Protein AF-A0A0E3NL81-F1 (afdb_monomer_lite)

Radius of gyration: 14.41 Å; chains: 1; bounding box: 37×25×34 Å

pLDDT: mean 82.06, std 14.51, range [36.0, 95.69]

Sequence (70 aa):
MQTDIVSRARKDLTGSVDEKTKNSYSRFFKEEVKCYGVKSSTVGKIAKDYFKELQQAGKADKRNILKVKN

Secondary structure (DSSP, 8-state):
----HHHHHHHHHHHT--HHHHHHGGGT-SS--------HHHHHHHHHHHHHHHHHS-HHHHHHHTT---

Structure (mmCIF, N/CA/C/O backbone):
data_AF-A0A0E3NL81-F1
#
_entry.id   AF-A0A0E3NL81-F1
#
loop_
_atom_site.group_PDB
_atom_site.id
_atom_site.type_symbol
_atom_site.label_atom_id
_atom_site.label_alt_id
_atom_site.label_comp_id
_atom_site.label_asym_id
_atom_site.label_entity_id
_atom_site.label_seq_id
_atom_site.pdbx_PDB_ins_code
_atom_site.Cartn_x
_atom_site.Cartn_y
_atom_site.Cartn_z
_atom_site.occupancy
_atom_site.B_iso_or_equiv
_atom_site.auth_seq_id
_atom_site.auth_comp_id
_atom_site.auth_asym_id
_atom_site.aut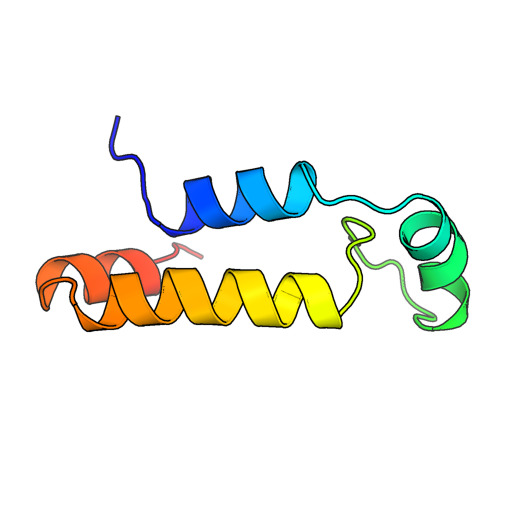h_atom_id
_atom_site.pdbx_PDB_model_num
ATOM 1 N N . MET A 1 1 ? -20.192 -4.509 0.924 1.00 36.00 1 MET A N 1
ATOM 2 C CA . MET A 1 1 ? -18.964 -3.796 0.515 1.00 36.00 1 MET A CA 1
ATOM 3 C C . MET A 1 1 ? -18.235 -3.345 1.776 1.00 36.00 1 MET A C 1
ATOM 5 O O . MET A 1 1 ? -18.562 -2.297 2.307 1.00 36.00 1 MET A O 1
ATOM 9 N N . GLN A 1 2 ? -17.342 -4.170 2.332 1.00 45.81 2 GLN A N 1
ATOM 10 C CA . GLN A 1 2 ? -16.445 -3.732 3.409 1.00 45.81 2 GLN A CA 1
ATOM 11 C C . GLN A 1 2 ? -15.189 -3.180 2.744 1.00 45.81 2 GLN A C 1
ATOM 13 O O . GLN A 1 2 ? -14.460 -3.921 2.087 1.00 45.81 2 GLN A O 1
ATOM 18 N N . THR A 1 3 ? -14.977 -1.874 2.851 1.00 57.16 3 THR A N 1
ATOM 19 C CA . THR A 1 3 ? -13.791 -1.190 2.331 1.00 57.16 3 THR A CA 1
ATOM 20 C C . THR A 1 3 ? -12.616 -1.483 3.263 1.00 57.16 3 THR A C 1
ATOM 22 O O . THR A 1 3 ? -12.225 -0.656 4.078 1.00 57.16 3 THR A O 1
ATOM 25 N N . ASP A 1 4 ? -12.107 -2.711 3.198 1.00 81.19 4 ASP A N 1
ATOM 26 C CA . ASP A 1 4 ? -11.030 -3.181 4.066 1.00 81.19 4 ASP A CA 1
ATOM 27 C C . ASP A 1 4 ? -9.747 -2.353 3.862 1.00 81.19 4 ASP A C 1
ATOM 29 O O . ASP A 1 4 ? -9.430 -1.942 2.737 1.00 81.19 4 ASP A O 1
ATOM 33 N N . ILE A 1 5 ? -9.001 -2.120 4.948 1.00 85.19 5 ILE A N 1
ATOM 34 C CA . ILE A 1 5 ? -7.733 -1.365 4.969 1.00 85.19 5 ILE A CA 1
ATOM 35 C C . ILE A 1 5 ? -6.776 -1.897 3.892 1.00 85.19 5 ILE A C 1
ATOM 37 O O . ILE A 1 5 ? -6.130 -1.117 3.193 1.00 85.19 5 ILE A O 1
ATOM 41 N N . VAL A 1 6 ? -6.752 -3.217 3.675 1.00 85.81 6 VAL A N 1
ATOM 42 C CA . VAL A 1 6 ? -5.920 -3.854 2.642 1.00 85.81 6 VAL A CA 1
ATOM 43 C C . VAL A 1 6 ? -6.328 -3.427 1.233 1.00 85.81 6 VAL A C 1
ATOM 45 O O . VAL A 1 6 ? -5.468 -3.204 0.381 1.00 85.81 6 VAL A O 1
ATOM 48 N N . SER A 1 7 ? -7.627 -3.293 0.962 1.00 88.06 7 SER A N 1
ATOM 49 C CA . SER A 1 7 ? -8.118 -2.899 -0.364 1.00 88.06 7 SER A CA 1
ATOM 50 C C . SER A 1 7 ? -7.735 -1.459 -0.696 1.00 88.06 7 SER A C 1
ATOM 52 O O . SER A 1 7 ? -7.310 -1.179 -1.818 1.00 88.06 7 SER A O 1
ATOM 54 N N . ARG A 1 8 ? -7.820 -0.557 0.287 1.00 90.25 8 ARG A N 1
ATOM 55 C CA . ARG A 1 8 ? -7.389 0.839 0.127 1.00 90.25 8 ARG A CA 1
ATOM 56 C C . ARG A 1 8 ? -5.873 0.945 -0.032 1.00 90.25 8 ARG A C 1
ATOM 58 O O . ARG A 1 8 ? -5.416 1.553 -0.994 1.00 90.25 8 ARG A O 1
ATOM 65 N N . ALA A 1 9 ? -5.104 0.234 0.795 1.00 90.44 9 ALA A N 1
ATOM 66 C CA . ALA A 1 9 ? -3.650 0.177 0.661 1.00 90.44 9 ALA A CA 1
ATOM 67 C C . ALA A 1 9 ? -3.209 -0.343 -0.719 1.00 90.44 9 ALA A C 1
ATOM 69 O O . ALA A 1 9 ? -2.310 0.225 -1.336 1.00 90.44 9 ALA A O 1
ATOM 70 N N . ARG A 1 10 ? -3.863 -1.387 -1.252 1.00 90.31 10 ARG A N 1
ATOM 71 C CA . ARG A 1 10 ? -3.598 -1.881 -2.616 1.00 90.31 10 ARG A CA 1
ATOM 72 C C . ARG A 1 10 ? -3.890 -0.820 -3.671 1.00 90.31 10 ARG A C 1
ATOM 74 O O . ARG A 1 10 ? -3.054 -0.626 -4.548 1.00 90.31 10 ARG A O 1
ATOM 81 N N . LYS A 1 11 ? -5.029 -0.128 -3.570 1.00 92.38 11 LYS A N 1
ATOM 82 C CA . LYS A 1 11 ? -5.400 0.947 -4.500 1.00 92.38 11 LYS A CA 1
ATOM 83 C C . LYS A 1 11 ? -4.347 2.057 -4.507 1.00 92.38 11 LYS A C 1
ATOM 85 O O . LYS A 1 11 ? -3.894 2.448 -5.582 1.00 92.38 11 LYS A O 1
ATOM 90 N N . ASP A 1 12 ? -3.895 2.487 -3.336 1.00 93.12 12 ASP A N 1
ATOM 91 C CA . ASP A 1 12 ? -2.897 3.552 -3.205 1.00 93.12 12 ASP A CA 1
ATOM 92 C C . ASP A 1 12 ? -1.524 3.134 -3.733 1.00 93.12 12 ASP A C 1
ATOM 94 O O . ASP A 1 12 ? -0.854 3.917 -4.408 1.00 93.12 12 ASP A O 1
ATOM 98 N N . LEU A 1 13 ? -1.121 1.881 -3.502 1.00 92.50 13 LEU A N 1
ATOM 99 C CA . LEU A 1 13 ? 0.095 1.322 -4.094 1.00 92.50 13 LEU A CA 1
ATOM 100 C C . LEU A 1 13 ? -0.000 1.295 -5.625 1.00 92.50 13 LEU A C 1
ATOM 102 O O . LEU A 1 13 ? 0.920 1.752 -6.296 1.00 92.50 13 LEU A O 1
ATOM 106 N N . THR A 1 14 ? -1.117 0.828 -6.190 1.00 91.88 14 THR A N 1
ATOM 107 C CA . THR A 1 14 ? -1.317 0.810 -7.651 1.00 91.88 14 THR A CA 1
ATOM 108 C C . THR A 1 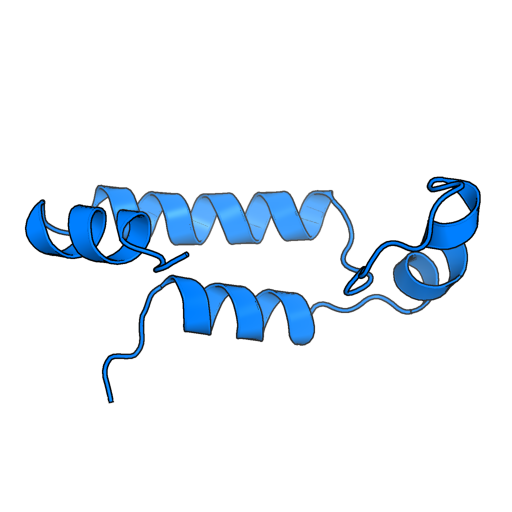14 ? -1.471 2.202 -8.266 1.00 91.88 14 THR A C 1
ATOM 110 O O . THR A 1 14 ? -1.147 2.382 -9.434 1.00 91.88 14 THR A O 1
ATOM 113 N N . GLY A 1 15 ? -1.929 3.196 -7.501 1.00 92.44 15 GLY A N 1
ATOM 114 C CA . GLY A 1 15 ? -1.999 4.594 -7.938 1.00 92.44 15 GLY A CA 1
ATOM 115 C C . GLY A 1 15 ? -0.664 5.338 -7.836 1.00 92.44 15 GLY A C 1
ATOM 116 O O . GLY A 1 15 ? -0.483 6.359 -8.488 1.00 92.44 15 GLY A O 1
ATOM 117 N N . SER A 1 16 ? 0.285 4.819 -7.054 1.00 92.94 16 SER A N 1
ATOM 118 C CA . SER A 1 16 ? 1.596 5.438 -6.806 1.00 92.94 16 SER A CA 1
ATOM 119 C C . SER A 1 16 ? 2.726 4.820 -7.637 1.00 92.94 16 SER A C 1
ATOM 121 O O . SER A 1 16 ? 3.895 4.862 -7.240 1.00 92.94 16 SER A O 1
ATOM 123 N N . VAL A 1 17 ? 2.382 4.191 -8.761 1.00 91.38 17 VAL A N 1
ATOM 124 C CA . VAL A 1 17 ? 3.340 3.501 -9.629 1.00 91.38 17 VAL A CA 1
ATOM 125 C C . VAL A 1 17 ? 4.268 4.508 -10.298 1.00 91.38 17 VAL A C 1
ATOM 127 O O . VAL A 1 17 ? 3.841 5.503 -10.874 1.00 91.38 17 VAL A O 1
ATOM 130 N N . ASP A 1 18 ? 5.561 4.218 -10.233 1.00 90.31 18 ASP A N 1
ATOM 131 C CA . ASP A 1 18 ? 6.626 4.979 -10.866 1.00 90.31 18 ASP A CA 1
ATOM 132 C C . ASP A 1 18 ? 7.265 4.105 -11.948 1.00 90.31 18 ASP A C 1
ATOM 134 O O . ASP A 1 18 ? 7.909 3.094 -11.660 1.00 90.31 18 ASP A O 1
ATOM 138 N N . GLU A 1 19 ? 7.093 4.484 -13.215 1.00 86.62 19 GLU A N 1
ATOM 139 C CA . GLU A 1 19 ? 7.537 3.661 -14.349 1.00 86.62 19 GLU A CA 1
ATOM 140 C C . GLU A 1 19 ? 9.046 3.402 -14.351 1.00 86.62 19 GLU A C 1
ATOM 142 O O . GLU A 1 19 ? 9.494 2.322 -14.730 1.00 86.62 19 GLU A O 1
ATOM 147 N N . LYS A 1 20 ? 9.851 4.347 -13.848 1.00 87.44 20 LYS A N 1
ATOM 148 C CA . LYS A 1 20 ? 11.299 4.143 -13.699 1.00 87.44 20 LYS A CA 1
ATOM 149 C C . LYS A 1 20 ? 11.589 3.006 -12.723 1.00 87.44 20 LYS A C 1
ATOM 151 O O . LYS A 1 20 ? 12.437 2.155 -12.993 1.00 87.44 20 LYS A O 1
ATOM 156 N N . THR A 1 21 ? 10.862 2.958 -11.613 1.00 87.38 21 THR A N 1
ATOM 157 C CA . THR A 1 21 ? 10.950 1.878 -10.623 1.00 87.38 21 THR A CA 1
ATOM 158 C C . THR A 1 21 ? 10.415 0.562 -11.197 1.00 87.38 21 THR A C 1
ATOM 160 O O . THR A 1 21 ? 11.043 -0.484 -11.030 1.00 87.38 21 THR A O 1
ATOM 163 N N . LYS A 1 22 ? 9.311 0.605 -11.952 1.00 86.69 22 LYS A N 1
ATOM 164 C CA . LYS A 1 22 ? 8.725 -0.565 -12.626 1.00 86.69 22 LYS A CA 1
ATOM 165 C C . LYS A 1 22 ? 9.607 -1.147 -13.732 1.00 86.69 22 LYS A C 1
ATOM 167 O O . LYS A 1 22 ? 9.537 -2.339 -13.974 1.00 86.69 22 LYS A O 1
ATOM 172 N N . ASN A 1 23 ? 10.445 -0.352 -14.386 1.00 86.75 23 ASN A N 1
ATOM 173 C CA . ASN A 1 23 ? 11.335 -0.853 -15.438 1.00 86.75 23 ASN A CA 1
ATOM 174 C C . ASN A 1 23 ? 12.695 -1.309 -14.893 1.00 86.75 23 ASN A C 1
ATOM 176 O O . ASN A 1 23 ? 13.401 -2.073 -15.544 1.00 86.75 23 ASN A O 1
ATOM 180 N N . SER A 1 24 ? 13.077 -0.852 -13.697 1.00 87.12 24 SER A N 1
ATOM 181 C CA . SER A 1 24 ? 14.376 -1.166 -13.093 1.00 87.12 24 SER A CA 1
ATOM 182 C C . SER A 1 24 ? 14.346 -2.316 -12.083 1.00 87.12 24 SER A C 1
ATOM 184 O O . SER A 1 24 ? 15.417 -2.798 -11.720 1.00 87.12 24 SER A O 1
ATOM 186 N N . TYR A 1 25 ? 13.171 -2.801 -11.652 1.00 86.06 25 TYR A N 1
ATOM 187 C CA . TYR A 1 25 ? 13.086 -3.859 -10.629 1.00 86.06 25 TYR A CA 1
ATOM 188 C C . TYR A 1 25 ? 13.787 -5.164 -11.035 1.00 86.06 25 TYR A C 1
ATOM 190 O O . TYR A 1 25 ? 14.388 -5.816 -10.183 1.00 86.06 25 TYR A O 1
ATOM 198 N N . SER A 1 26 ? 13.770 -5.518 -12.323 1.00 83.81 26 SER A N 1
ATOM 199 C CA . SER A 1 26 ? 14.408 -6.733 -12.850 1.00 83.81 26 SER A CA 1
ATOM 200 C C . SER A 1 26 ? 15.927 -6.747 -12.660 1.00 83.81 26 SER A C 1
ATOM 202 O O . SER A 1 26 ? 16.541 -7.807 -12.655 1.00 83.81 26 SER A O 1
ATOM 204 N N . ARG A 1 27 ? 16.556 -5.582 -12.451 1.00 87.88 27 ARG A N 1
ATOM 205 C CA . ARG A 1 27 ? 17.986 -5.496 -12.117 1.00 87.88 27 ARG A CA 1
ATOM 206 C C . ARG A 1 27 ? 18.288 -5.970 -10.694 1.00 87.88 27 ARG A C 1
ATOM 208 O O . ARG A 1 27 ? 19.420 -6.349 -10.415 1.00 87.88 27 ARG A O 1
ATOM 215 N N . PHE A 1 28 ? 17.302 -5.916 -9.799 1.00 86.00 28 PHE A N 1
ATOM 216 C CA . PHE A 1 28 ? 17.454 -6.259 -8.383 1.00 86.00 28 PHE A CA 1
ATOM 217 C C . PHE A 1 28 ? 16.997 -7.684 -8.076 1.00 86.00 28 PHE A C 1
ATOM 219 O O . PHE A 1 28 ? 17.614 -8.363 -7.259 1.00 86.00 28 PHE A O 1
ATOM 226 N N . PHE A 1 29 ? 15.935 -8.145 -8.736 1.00 87.81 29 PHE A N 1
ATOM 227 C CA . PHE A 1 29 ? 15.377 -9.477 -8.533 1.00 87.81 29 PHE A CA 1
ATOM 228 C C . PHE A 1 29 ? 15.746 -10.378 -9.710 1.00 87.81 29 PHE A C 1
ATOM 230 O O . PHE A 1 29 ? 15.395 -10.090 -10.849 1.00 87.81 29 PHE A O 1
ATOM 237 N N . LYS A 1 30 ? 16.459 -11.472 -9.422 1.00 88.50 30 LYS A N 1
ATOM 238 C CA . LYS A 1 30 ? 16.852 -12.488 -10.417 1.00 88.50 30 LYS A CA 1
ATOM 239 C C . LYS A 1 30 ? 15.732 -13.482 -10.735 1.00 88.50 30 LYS A C 1
ATOM 241 O O . LYS A 1 30 ? 15.872 -14.294 -11.641 1.00 88.50 30 LYS A O 1
ATOM 246 N N . GLU A 1 31 ? 14.652 -13.418 -9.970 1.00 89.94 31 GLU A N 1
ATOM 247 C CA . GLU A 1 31 ? 13.473 -14.261 -10.099 1.00 89.94 31 GLU A CA 1
ATOM 248 C C . GLU A 1 31 ? 12.301 -13.427 -10.610 1.00 89.94 31 GLU A C 1
ATOM 250 O O . GLU A 1 31 ? 12.269 -12.199 -10.460 1.00 89.94 31 GLU A O 1
ATOM 255 N N . GLU A 1 32 ? 11.315 -14.098 -11.200 1.00 85.19 32 GLU A N 1
ATOM 256 C CA . GLU A 1 32 ? 10.088 -13.435 -11.610 1.00 85.19 32 GLU A CA 1
ATOM 257 C C . GLU A 1 32 ? 9.307 -12.983 -10.371 1.00 85.19 32 GLU A C 1
ATOM 259 O O . GLU A 1 32 ? 8.673 -13.771 -9.671 1.00 85.19 32 GLU A O 1
ATOM 264 N N . VAL A 1 33 ? 9.355 -11.680 -10.096 1.00 88.12 33 VAL A N 1
ATOM 265 C CA . VAL A 1 33 ? 8.596 -11.066 -9.006 1.00 88.12 33 VAL A CA 1
ATOM 266 C C . VAL A 1 33 ? 7.491 -10.173 -9.551 1.00 88.12 33 VAL A C 1
ATOM 268 O O . VAL A 1 33 ? 7.689 -9.367 -10.464 1.00 88.12 33 VAL A O 1
ATO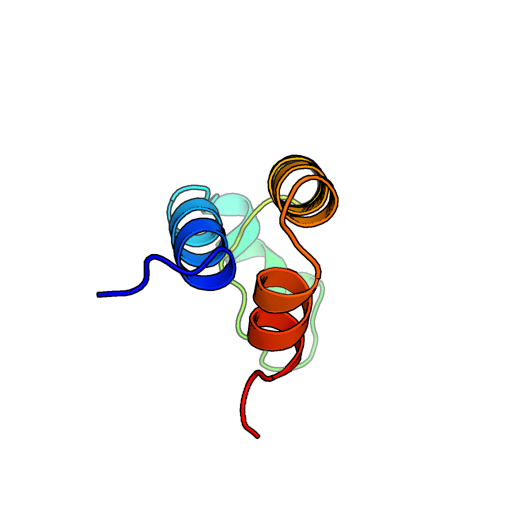M 271 N N . LYS A 1 34 ? 6.310 -10.267 -8.936 1.00 85.50 34 LYS A N 1
ATOM 272 C CA . LYS A 1 34 ? 5.208 -9.335 -9.186 1.00 85.50 34 LYS A CA 1
ATOM 273 C C . LYS A 1 34 ? 5.485 -8.035 -8.439 1.00 85.50 34 LYS A C 1
ATOM 275 O O . LYS A 1 34 ? 5.244 -7.933 -7.239 1.00 85.50 34 LYS A O 1
ATOM 280 N N .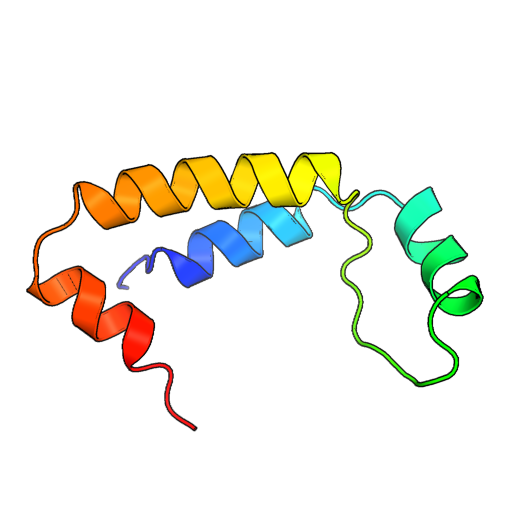 CYS A 1 35 ? 6.001 -7.043 -9.156 1.00 86.62 35 CYS A N 1
ATOM 281 C CA . CYS A 1 35 ? 6.268 -5.714 -8.621 1.00 86.62 35 CYS A CA 1
ATOM 282 C C . CYS A 1 35 ? 5.252 -4.705 -9.166 1.00 86.62 35 CYS A C 1
ATOM 284 O O . CYS A 1 35 ? 5.063 -4.594 -10.376 1.00 86.62 35 CYS A O 1
ATOM 286 N N . TYR A 1 36 ? 4.632 -3.920 -8.280 1.00 88.88 36 TYR A N 1
ATOM 287 C CA . TYR A 1 36 ? 3.807 -2.786 -8.710 1.00 88.88 36 TYR A CA 1
ATOM 288 C C . TYR A 1 36 ? 4.648 -1.623 -9.256 1.00 88.88 36 TYR A C 1
ATOM 290 O O . TYR A 1 36 ? 4.146 -0.839 -10.048 1.00 88.88 36 TYR A O 1
ATOM 298 N N . GLY A 1 37 ? 5.932 -1.529 -8.895 1.00 91.31 37 GLY A N 1
ATOM 299 C CA . GLY A 1 37 ? 6.818 -0.450 -9.340 1.00 91.31 37 GLY A CA 1
ATOM 300 C C . GLY A 1 37 ? 6.687 0.818 -8.499 1.00 91.31 37 GLY A C 1
ATOM 301 O O . GLY A 1 37 ? 6.701 1.918 -9.034 1.00 91.31 37 GLY A O 1
ATOM 302 N N . VAL A 1 38 ? 6.540 0.680 -7.181 1.00 93.12 38 VAL A N 1
ATOM 303 C CA . VAL A 1 38 ? 6.427 1.811 -6.248 1.00 93.12 38 VAL A CA 1
ATOM 304 C C . VAL A 1 38 ? 7.757 2.012 -5.527 1.00 93.12 38 VAL A C 1
ATOM 306 O O . VAL A 1 38 ? 8.370 1.050 -5.063 1.00 93.12 38 VAL A O 1
ATOM 309 N N . LYS A 1 39 ? 8.204 3.264 -5.391 1.00 91.88 39 LYS A N 1
ATOM 310 C CA . LYS A 1 39 ? 9.422 3.597 -4.635 1.00 91.88 39 LYS A CA 1
ATOM 311 C C . LYS A 1 39 ? 9.291 3.176 -3.172 1.00 91.88 39 LYS A C 1
ATOM 313 O O . LYS A 1 39 ? 8.270 3.441 -2.540 1.00 91.88 39 LYS A O 1
ATOM 318 N N . SER A 1 40 ? 10.366 2.626 -2.606 1.00 91.00 40 SER A N 1
ATOM 319 C CA . SER A 1 40 ? 10.400 2.175 -1.205 1.00 91.00 40 SER A CA 1
ATOM 320 C C . SER A 1 40 ? 10.006 3.280 -0.209 1.00 91.00 40 SER A C 1
ATOM 322 O O . SER A 1 40 ? 9.251 3.041 0.732 1.00 91.00 40 SER A O 1
ATOM 324 N N . SER A 1 41 ? 10.413 4.530 -0.464 1.00 93.25 41 SER A N 1
ATOM 325 C CA . SER A 1 41 ? 10.025 5.684 0.359 1.00 93.25 41 SER A CA 1
ATOM 326 C C . SER A 1 41 ? 8.515 5.953 0.354 1.00 93.25 41 SER A C 1
ATOM 328 O O . SER A 1 41 ? 7.954 6.295 1.394 1.00 93.25 41 SER A O 1
ATOM 330 N N . THR A 1 42 ? 7.845 5.772 -0.785 1.00 94.19 42 THR A N 1
ATOM 331 C CA . THR A 1 42 ? 6.387 5.910 -0.910 1.00 94.19 42 THR A CA 1
ATOM 332 C C . THR A 1 42 ? 5.670 4.753 -0.225 1.00 94.19 42 THR A C 1
ATOM 334 O O . THR A 1 42 ? 4.744 4.991 0.546 1.00 94.19 42 THR A O 1
ATOM 337 N N . VAL A 1 43 ? 6.147 3.517 -0.416 1.00 94.00 43 VAL A N 1
ATOM 338 C CA . VAL 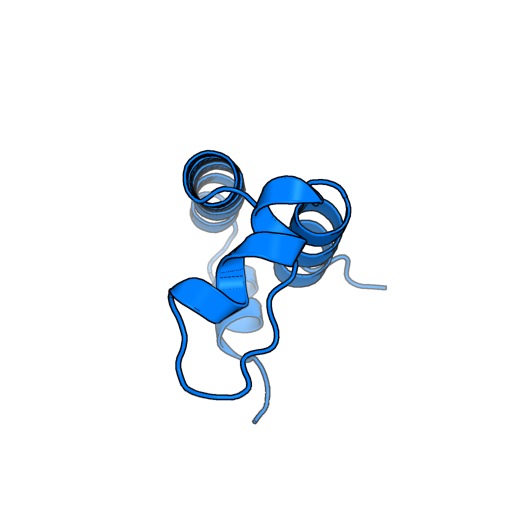A 1 43 ? 5.617 2.334 0.285 1.00 94.00 43 VAL A CA 1
ATOM 339 C C . VAL A 1 43 ? 5.687 2.528 1.799 1.00 94.00 43 VAL A C 1
ATOM 341 O O . VAL A 1 43 ? 4.698 2.307 2.492 1.00 94.00 43 VAL A O 1
ATOM 344 N N . GLY A 1 44 ? 6.821 3.005 2.318 1.00 95.06 44 GLY A N 1
ATOM 345 C CA . GLY A 1 44 ? 6.997 3.256 3.748 1.00 95.06 44 GLY A CA 1
ATOM 346 C C . GLY A 1 44 ? 6.051 4.323 4.310 1.00 95.06 44 GLY A C 1
ATOM 347 O O . GLY A 1 44 ? 5.601 4.190 5.447 1.00 95.06 44 GLY A O 1
ATOM 348 N N . LYS A 1 45 ? 5.722 5.363 3.532 1.00 95.69 45 LYS A N 1
ATOM 349 C CA . LYS A 1 45 ? 4.725 6.378 3.921 1.00 95.69 45 LYS A CA 1
ATOM 350 C C . LYS A 1 45 ? 3.324 5.772 3.990 1.00 95.69 45 LYS A C 1
ATOM 352 O O . LYS A 1 45 ? 2.720 5.794 5.057 1.00 95.69 45 LYS A O 1
ATOM 357 N N . ILE A 1 46 ? 2.888 5.133 2.903 1.00 93.94 46 ILE A N 1
ATOM 358 C CA . ILE A 1 46 ? 1.584 4.461 2.806 1.00 93.94 46 ILE A CA 1
ATOM 359 C C . ILE A 1 46 ? 1.415 3.460 3.958 1.00 93.94 46 ILE A C 1
ATOM 361 O O . ILE A 1 46 ? 0.413 3.480 4.668 1.00 93.94 46 ILE A O 1
ATOM 365 N N . ALA A 1 47 ? 2.427 2.625 4.206 1.00 91.75 47 ALA A N 1
ATOM 366 C CA . ALA A 1 47 ? 2.397 1.644 5.284 1.00 91.75 47 ALA A CA 1
ATOM 367 C C . ALA A 1 47 ? 2.234 2.296 6.664 1.00 91.75 47 ALA A C 1
ATOM 369 O O . ALA A 1 47 ? 1.437 1.818 7.466 1.00 91.75 47 ALA A O 1
ATOM 370 N N . LYS A 1 48 ? 2.951 3.390 6.949 1.00 93.94 48 LYS A N 1
ATOM 371 C CA . LYS A 1 48 ? 2.825 4.108 8.228 1.00 93.94 48 LYS A CA 1
ATOM 372 C C . LYS A 1 48 ? 1.427 4.684 8.428 1.00 93.94 48 LYS A C 1
ATOM 374 O O . LYS A 1 48 ? 0.917 4.610 9.544 1.00 93.94 48 LYS A O 1
ATOM 379 N N . ASP A 1 49 ? 0.822 5.235 7.385 1.00 92.56 49 ASP A N 1
ATOM 380 C CA . ASP A 1 49 ? -0.495 5.869 7.478 1.00 92.56 49 ASP A CA 1
ATOM 381 C C . ASP A 1 49 ? -1.587 4.828 7.752 1.0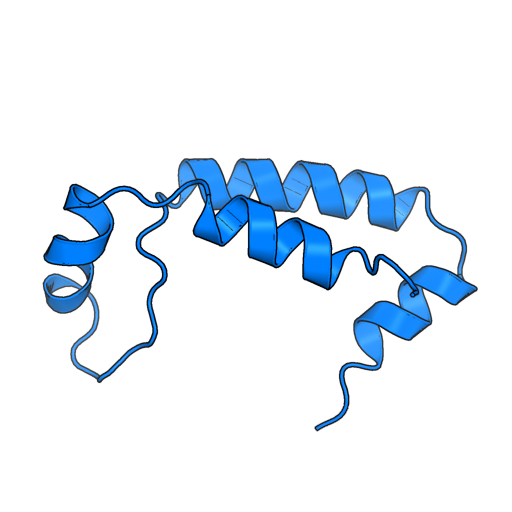0 92.56 49 ASP A C 1
ATOM 383 O O . ASP A 1 49 ? -2.320 4.942 8.738 1.00 92.56 49 ASP A O 1
ATOM 387 N N . TYR A 1 50 ? -1.605 3.734 6.986 1.00 91.12 50 TYR A N 1
ATOM 388 C CA . TYR A 1 50 ? -2.540 2.630 7.221 1.00 91.12 50 TYR A CA 1
ATOM 389 C C . TYR A 1 50 ? -2.267 1.877 8.525 1.00 91.12 50 TYR A C 1
ATOM 391 O O . TYR A 1 50 ? -3.198 1.390 9.163 1.00 91.12 50 TYR A O 1
ATOM 399 N N . PHE A 1 51 ? -1.011 1.795 8.969 1.00 88.81 51 PHE A N 1
ATOM 400 C CA . PHE A 1 51 ? -0.686 1.174 10.251 1.00 88.81 51 PHE A CA 1
ATOM 401 C C . PHE A 1 51 ? -1.182 2.004 11.438 1.00 88.81 51 PHE A C 1
ATOM 403 O O . PHE A 1 51 ? -1.656 1.433 12.417 1.00 88.81 51 PHE A O 1
ATOM 410 N N . LYS A 1 52 ? -1.131 3.340 11.361 1.00 89.62 52 LYS A N 1
ATOM 411 C CA . LYS A 1 52 ? -1.734 4.218 12.379 1.00 89.62 52 LYS A CA 1
ATOM 412 C C . LYS A 1 52 ? -3.249 4.051 12.430 1.00 89.62 52 LYS A C 1
ATOM 414 O O . LYS A 1 52 ? -3.796 3.891 13.518 1.00 89.62 52 LYS A O 1
ATOM 419 N N . GLU A 1 53 ? -3.906 4.031 11.271 1.00 87.56 53 GLU A N 1
ATOM 420 C CA . GLU A 1 53 ? -5.347 3.770 11.184 1.00 87.56 53 GLU A CA 1
ATOM 421 C C . GLU A 1 53 ? -5.689 2.405 11.799 1.00 87.56 53 GLU A C 1
ATOM 423 O O . GLU A 1 53 ? -6.581 2.295 12.638 1.00 87.56 53 GLU A O 1
ATOM 428 N N . LEU A 1 54 ? -4.905 1.373 11.476 1.00 85.25 54 LEU A N 1
ATOM 429 C CA . LEU A 1 54 ? -5.051 0.044 12.058 1.00 85.25 54 LEU A CA 1
ATOM 430 C C . LEU A 1 54 ? -4.859 0.045 13.577 1.00 85.25 54 LEU A C 1
ATOM 432 O O . LEU A 1 54 ? -5.581 -0.658 14.277 1.00 85.25 54 LEU A O 1
ATOM 436 N N . GLN A 1 55 ? -3.894 0.794 14.114 1.00 84.06 55 GLN A N 1
ATOM 437 C CA . GLN A 1 55 ? -3.681 0.889 15.561 1.00 84.06 55 GLN A CA 1
ATOM 438 C C . GLN A 1 55 ? -4.882 1.504 16.279 1.00 84.06 55 GLN A C 1
ATOM 440 O O . GLN A 1 55 ? -5.238 1.017 17.356 1.00 84.06 55 GLN A O 1
ATOM 445 N N . GLN A 1 56 ? -5.496 2.518 15.670 1.00 85.06 56 GLN A N 1
ATOM 446 C CA . GLN A 1 56 ? -6.700 3.183 16.167 1.00 85.06 56 GLN A CA 1
ATOM 447 C C . GLN A 1 56 ? -7.959 2.324 15.990 1.00 85.06 56 GLN A C 1
ATOM 449 O O . GLN A 1 56 ? -8.914 2.478 16.749 1.00 85.06 56 GLN A O 1
ATOM 454 N N . ALA A 1 57 ? -7.950 1.382 15.044 1.00 78.94 57 ALA A N 1
ATOM 455 C CA . ALA A 1 57 ? -9.046 0.447 14.841 1.00 78.94 57 ALA A CA 1
ATOM 456 C C . ALA A 1 57 ? -9.223 -0.521 16.029 1.00 78.94 57 ALA A C 1
ATOM 458 O O . ALA A 1 57 ? -8.271 -0.921 16.720 1.00 78.94 57 ALA A O 1
ATOM 459 N N . GLY A 1 58 ? -10.473 -0.928 16.260 1.00 76.06 58 GLY A N 1
ATOM 460 C CA . GLY A 1 58 ? -10.837 -1.846 17.334 1.00 76.06 58 GLY A CA 1
ATOM 461 C C . GLY A 1 58 ? -10.223 -3.242 17.163 1.00 76.06 58 GLY A C 1
ATOM 462 O O . GLY A 1 58 ? -9.766 -3.641 16.091 1.00 76.06 58 GLY A O 1
ATOM 463 N N . LYS A 1 59 ? -10.231 -4.043 18.237 1.00 66.56 59 LYS A N 1
ATOM 464 C CA . LYS A 1 59 ? -9.671 -5.414 18.243 1.00 66.56 59 LYS A CA 1
ATOM 465 C C . LYS A 1 59 ? -10.305 -6.328 17.178 1.00 66.56 59 LYS A C 1
ATOM 467 O O . LYS A 1 59 ? -9.637 -7.238 16.689 1.00 66.56 59 LYS A O 1
ATOM 472 N N . ALA A 1 60 ? -11.570 -6.087 16.827 1.00 60.69 60 ALA A N 1
ATOM 473 C CA . ALA A 1 60 ? -12.295 -6.827 15.796 1.00 60.69 60 ALA A CA 1
ATOM 474 C C . ALA A 1 60 ? -11.725 -6.582 14.385 1.00 60.69 60 ALA A C 1
ATOM 476 O O . ALA A 1 60 ? -11.465 -7.545 13.665 1.00 60.69 60 ALA A O 1
ATOM 477 N N . ASP A 1 61 ? -11.431 -5.328 14.033 1.00 65.31 61 ASP A N 1
ATOM 478 C CA . ASP A 1 61 ? -10.917 -4.954 12.707 1.00 65.31 61 ASP A CA 1
ATOM 479 C C . ASP A 1 61 ? -9.489 -5.457 12.480 1.00 65.31 61 ASP A C 1
ATOM 481 O O . ASP A 1 61 ? -9.178 -6.026 11.432 1.00 65.31 61 ASP A O 1
ATOM 485 N N . LYS A 1 62 ? -8.640 -5.381 13.514 1.00 67.69 62 LYS A N 1
ATOM 486 C CA . LYS A 1 62 ? -7.276 -5.944 13.489 1.00 67.69 62 LYS A CA 1
ATOM 487 C C . LYS A 1 62 ? -7.279 -7.430 13.131 1.00 67.69 62 LYS A C 1
ATOM 489 O O . LYS A 1 62 ? -6.456 -7.892 12.344 1.00 67.69 62 LYS A O 1
ATOM 494 N N . ARG A 1 63 ? -8.225 -8.188 13.692 1.00 61.56 63 ARG A N 1
ATOM 495 C CA . ARG A 1 63 ? -8.324 -9.640 13.498 1.00 61.56 63 ARG A CA 1
ATOM 496 C C . ARG A 1 63 ? -8.815 -10.020 12.102 1.00 61.56 63 ARG A C 1
ATOM 498 O O . ARG A 1 63 ? -8.469 -11.099 11.635 1.00 61.56 63 ARG A O 1
ATOM 505 N N . ASN A 1 64 ? -9.591 -9.156 11.449 1.00 65.69 64 ASN A N 1
ATOM 506 C CA . ASN A 1 64 ? -10.080 -9.383 10.089 1.00 65.69 64 ASN A CA 1
ATOM 507 C C . ASN A 1 64 ? -8.970 -9.201 9.045 1.00 65.69 64 ASN A C 1
ATOM 509 O O . ASN A 1 64 ? -8.870 -10.015 8.132 1.00 65.69 64 ASN A O 1
ATOM 513 N N . ILE A 1 65 ? -8.071 -8.231 9.236 1.00 66.50 65 ILE A N 1
ATOM 514 C CA . ILE A 1 65 ? -6.912 -8.009 8.349 1.00 66.50 65 ILE A CA 1
ATOM 515 C C . ILE A 1 65 ? -5.884 -9.140 8.462 1.00 66.50 65 ILE A C 1
ATOM 517 O O . ILE A 1 65 ? -5.296 -9.554 7.470 1.00 66.50 65 ILE A O 1
ATOM 521 N N . LEU A 1 66 ? -5.684 -9.690 9.662 1.00 65.06 66 LEU A N 1
ATOM 522 C CA . LEU A 1 66 ? -4.793 -10.838 9.891 1.00 65.06 66 LEU A CA 1
ATOM 523 C C . LEU A 1 66 ? -5.392 -12.176 9.420 1.00 65.06 66 LEU A C 1
ATOM 525 O O . LEU A 1 66 ? -4.688 -13.179 9.369 1.00 65.06 66 LEU A O 1
ATOM 529 N N . LYS A 1 67 ? -6.686 -12.204 9.080 1.00 60.34 67 LYS A N 1
ATOM 530 C CA . LYS A 1 67 ? -7.412 -13.381 8.583 1.00 60.34 67 LYS A CA 1
ATOM 531 C C . LYS A 1 67 ? -7.394 -13.498 7.055 1.00 60.34 67 LYS A C 1
ATOM 533 O O . LYS A 1 67 ? -8.283 -14.152 6.511 1.00 60.34 67 LYS A O 1
ATOM 538 N N . VAL A 1 68 ? -6.428 -12.883 6.356 1.00 50.66 68 VAL A N 1
ATOM 539 C CA . VAL A 1 68 ? -6.239 -13.117 4.912 1.00 50.66 68 VAL A CA 1
ATOM 540 C C . VAL A 1 68 ? -6.180 -14.629 4.695 1.00 50.66 68 VAL A C 1
ATOM 542 O O . VAL A 1 68 ? -5.247 -15.292 5.139 1.00 50.66 68 VAL A O 1
ATOM 545 N N . LYS A 1 69 ? -7.262 -15.161 4.114 1.00 45.81 69 LYS A N 1
ATOM 546 C CA . LYS A 1 69 ? -7.440 -16.578 3.817 1.00 45.81 69 LYS A CA 1
ATOM 547 C C . LYS A 1 69 ? -6.306 -16.999 2.886 1.00 45.81 69 LYS A C 1
ATOM 549 O O . LYS A 1 69 ? -6.165 -16.405 1.817 1.00 45.81 69 LYS A O 1
ATOM 554 N N . ASN A 1 70 ? -5.534 -17.991 3.327 1.00 37.03 70 ASN A N 1
ATOM 555 C CA . ASN A 1 70 ? -4.832 -18.891 2.417 1.00 37.03 70 ASN A CA 1
ATOM 556 C C . ASN A 1 70 ? -5.849 -19.606 1.525 1.00 37.03 70 ASN A C 1
ATOM 558 O O . ASN A 1 70 ? -6.952 -19.917 2.040 1.00 37.03 70 ASN A O 1
#

Foldseek 3Di:
DPCALVVVLVVQLLVQADVVQVVCVCVVDVDDDDDSRHDPVSNVVSCVVSVVVLVVDDPVSVVVVVCPDD